Protein AF-W8YXA8-F1 (afdb_monomer)

Sequence (141 aa):
MKADLKRIIKQSTEIGSRPYTGRGRKIEDKSTTRFWELSSVGGKIAFSINQQHPLLVLLKSKVENEELLNVLDLYLNGLQAYLPLEAIQAQLQQNPQNIDQRNIMKEQDATYIFDKLNTLDIDPGFIASLLKSEMFKGREF

Radius of gyration: 17.62 Å; Cα contacts (8 Å, |Δi|>4): 73; chains: 1; bounding box: 36×38×45 Å

pLDDT: mean 74.95, std 19.65, range [31.64, 96.5]

Nearest PDB structures (foldseek):
  3tfu-assembly1_B  TM=4.238E-01  e=4.766E+00  Mycobacterium tuberculosis
  6lkm-assembly2_B  TM=3.017E-01  e=7.079E+00  Homo sapiens

Foldseek 3Di:
DVVVVVVVCCVVCVQQPPPPDDDDDQRDPVQADEQWGWDADPNDTFIAGDCPQLVNVVVLVPDPDPVVVVVVVVVRVCCRVPPPVVVVVVCCVPPVVPDDPPPVQPLVNLVVVLVVVVVDPDDPVSVVSNCRYPSNPPHDD

Solvent-accessible surface area (backbone atoms only — not comparable to full-atom values): 8745 Å² total; per-residue (Å²): 114,77,65,56,54,54,46,52,48,44,56,61,34,66,70,71,60,74,78,74,91,69,82,94,70,88,82,69,64,87,80,47,49,50,67,64,40,84,44,77,58,96,91,37,83,40,66,35,69,37,79,80,30,58,68,55,46,51,53,57,72,71,52,87,50,66,68,60,50,52,53,50,51,52,52,53,52,46,57,40,73,65,55,61,59,68,60,55,51,50,41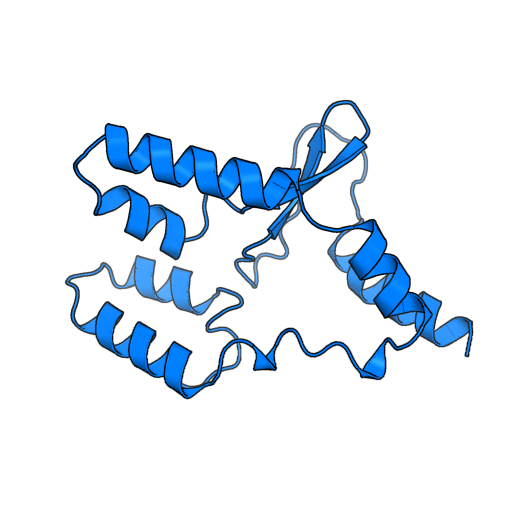,53,70,76,46,53,89,75,65,65,75,71,71,72,62,48,70,69,57,47,51,53,51,50,55,55,51,69,74,42,100,61,60,68,72,57,53,59,54,41,50,32,15,70,86,39,52,95,60,92,130

Structure (mmCIF, N/CA/C/O backbone):
data_AF-W8YXA8-F1
#
_entry.id   AF-W8YXA8-F1
#
loop_
_atom_site.group_PDB
_atom_site.id
_atom_site.type_symbol
_atom_site.label_atom_id
_atom_site.label_alt_id
_atom_site.label_comp_id
_atom_site.label_asym_id
_atom_site.label_entity_id
_atom_site.label_seq_id
_atom_site.pdbx_PDB_ins_code
_atom_site.Cartn_x
_atom_site.Cartn_y
_atom_site.Cartn_z
_atom_site.occupancy
_atom_site.B_iso_or_equiv
_atom_site.auth_seq_id
_atom_site.auth_comp_id
_atom_site.auth_asym_id
_atom_site.auth_atom_id
_atom_site.pdbx_PDB_model_num
ATOM 1 N N . MET A 1 1 ? 10.024 -22.762 -24.909 1.00 43.34 1 MET A N 1
ATOM 2 C CA . MET A 1 1 ? 10.724 -21.684 -24.169 1.00 43.34 1 MET A CA 1
ATOM 3 C C . MET A 1 1 ? 10.185 -20.274 -24.458 1.00 43.34 1 MET A C 1
ATOM 5 O O . MET A 1 1 ? 9.696 -19.657 -23.525 1.00 43.34 1 MET A O 1
ATOM 9 N N . LYS A 1 2 ? 10.166 -19.738 -25.699 1.00 35.44 2 LYS A N 1
ATOM 10 C CA . LYS A 1 2 ? 9.502 -18.430 -25.990 1.00 35.44 2 LYS A CA 1
ATOM 11 C C . LYS A 1 2 ? 7.966 -18.446 -25.837 1.00 35.44 2 LYS A C 1
ATOM 13 O O . LYS A 1 2 ? 7.363 -17.405 -25.587 1.00 35.44 2 LYS A O 1
ATOM 18 N N . ALA A 1 3 ? 7.336 -19.609 -26.010 1.00 34.75 3 ALA A N 1
ATOM 19 C CA . ALA A 1 3 ? 5.883 -19.772 -25.923 1.00 34.75 3 ALA A CA 1
ATOM 20 C C . ALA A 1 3 ? 5.354 -19.685 -24.477 1.00 34.75 3 ALA A C 1
ATOM 22 O O . ALA A 1 3 ? 4.281 -19.132 -24.256 1.00 34.75 3 ALA A O 1
ATOM 23 N N . ASP A 1 4 ? 6.139 -20.140 -23.498 1.00 36.22 4 ASP A N 1
ATOM 24 C CA . ASP A 1 4 ? 5.733 -20.208 -22.088 1.00 36.22 4 ASP A CA 1
ATOM 25 C C . ASP A 1 4 ? 5.786 -18.837 -21.405 1.00 36.22 4 ASP A C 1
ATOM 27 O O . ASP A 1 4 ? 4.853 -18.459 -20.703 1.00 36.22 4 ASP A O 1
ATOM 31 N N . LEU A 1 5 ? 6.809 -18.030 -21.714 1.00 36.44 5 LEU A N 1
ATOM 32 C CA . LEU A 1 5 ? 6.893 -16.619 -21.310 1.00 36.44 5 LEU A CA 1
ATOM 33 C C . LEU A 1 5 ? 5.748 -15.791 -21.903 1.00 36.44 5 LEU A C 1
ATOM 35 O O . LEU A 1 5 ? 5.115 -15.018 -21.189 1.00 36.44 5 LEU A O 1
ATOM 39 N N . LYS A 1 6 ? 5.412 -16.004 -23.185 1.00 35.09 6 LYS A N 1
ATOM 40 C CA . LYS A 1 6 ? 4.217 -15.397 -23.796 1.00 35.09 6 LYS A CA 1
ATOM 41 C C . LYS A 1 6 ? 2.931 -15.824 -23.093 1.00 35.09 6 LYS A C 1
ATOM 43 O O . LYS A 1 6 ? 2.011 -15.019 -23.042 1.00 35.09 6 LYS A O 1
ATOM 48 N N . ARG A 1 7 ? 2.857 -17.048 -22.556 1.00 31.64 7 ARG A N 1
ATOM 49 C CA . ARG A 1 7 ? 1.690 -17.565 -21.827 1.00 31.64 7 ARG A CA 1
ATOM 50 C C . ARG A 1 7 ? 1.575 -16.992 -20.414 1.00 31.64 7 ARG A C 1
ATOM 52 O O . ARG A 1 7 ? 0.471 -16.651 -20.024 1.00 31.64 7 ARG A O 1
ATOM 59 N N . ILE A 1 8 ? 2.681 -16.834 -19.684 1.00 44.06 8 ILE A N 1
ATOM 60 C CA . ILE A 1 8 ? 2.698 -16.230 -18.336 1.00 44.06 8 ILE A CA 1
ATOM 61 C C . ILE A 1 8 ? 2.426 -14.729 -18.420 1.00 44.06 8 ILE A C 1
ATOM 63 O O . ILE A 1 8 ? 1.587 -14.216 -17.682 1.00 44.06 8 ILE A O 1
ATOM 67 N N . ILE A 1 9 ? 3.053 -14.041 -19.383 1.00 43.84 9 ILE A N 1
ATOM 68 C CA . ILE A 1 9 ? 2.709 -12.655 -19.703 1.00 43.84 9 ILE A CA 1
ATOM 69 C C . ILE A 1 9 ? 1.243 -12.617 -20.123 1.00 43.84 9 ILE A C 1
ATOM 71 O O . ILE A 1 9 ? 0.507 -11.857 -19.527 1.00 43.84 9 ILE A O 1
ATOM 75 N N . LYS A 1 10 ? 0.742 -13.482 -21.015 1.00 35.41 10 LYS A N 1
ATOM 76 C CA . LYS A 1 10 ? -0.698 -13.518 -21.319 1.00 35.41 10 LYS A CA 1
ATOM 77 C C . LYS A 1 10 ? -1.587 -13.828 -20.121 1.00 35.41 10 LYS A C 1
ATOM 79 O O . LYS A 1 10 ? -2.627 -13.221 -20.056 1.00 35.41 10 LYS A O 1
ATOM 84 N N . GLN A 1 11 ? -1.238 -14.680 -19.164 1.00 38.69 11 GLN A N 1
ATOM 85 C CA . GLN A 1 11 ? -2.110 -14.942 -18.011 1.00 38.69 11 GLN A CA 1
ATOM 86 C C . GLN A 1 11 ? -2.099 -13.786 -17.005 1.00 38.69 11 GLN A C 1
ATOM 88 O O . GLN A 1 11 ? -3.149 -13.404 -16.503 1.00 38.69 11 GLN A O 1
ATOM 93 N N . SER A 1 12 ? -0.941 -13.172 -16.755 1.00 38.94 12 SER A N 1
ATOM 94 C CA . SER A 1 12 ? -0.842 -11.996 -15.880 1.00 38.94 12 SER A CA 1
ATOM 95 C C . SER A 1 12 ? -1.359 -10.718 -16.553 1.00 38.94 12 SER A C 1
ATOM 97 O O . SER A 1 12 ? -1.852 -9.819 -15.878 1.00 38.94 12 SER A O 1
ATOM 99 N N . THR A 1 13 ? -1.260 -10.639 -17.880 1.00 37.00 13 THR A N 1
ATOM 100 C CA . THR A 1 13 ? -1.673 -9.497 -18.705 1.00 37.00 13 THR A CA 1
ATOM 101 C C . THR A 1 13 ? -3.138 -9.676 -19.118 1.00 37.00 13 THR A C 1
ATOM 103 O O . THR A 1 13 ? -3.884 -8.743 -18.960 1.00 37.00 13 THR A O 1
ATOM 106 N N . GLU A 1 14 ? -3.678 -10.854 -19.440 1.00 36.06 14 GLU A N 1
ATOM 107 C CA . GLU A 1 14 ? -5.131 -11.045 -19.682 1.00 36.06 14 GLU A CA 1
ATOM 108 C C . GLU A 1 14 ? -5.989 -10.759 -18.434 1.00 36.06 14 GLU A C 1
ATOM 110 O O . GLU A 1 14 ? -7.146 -10.365 -18.588 1.00 36.06 14 GLU A O 1
ATOM 115 N N . ILE A 1 15 ? -5.421 -10.850 -17.222 1.00 43.31 15 ILE A N 1
ATOM 116 C CA . ILE A 1 15 ? -6.061 -10.393 -15.972 1.00 43.31 15 ILE A CA 1
ATOM 117 C C . ILE A 1 15 ? -5.884 -8.870 -15.758 1.00 43.31 15 ILE A C 1
ATOM 119 O O . ILE A 1 15 ? -6.741 -8.236 -15.148 1.00 43.31 15 ILE A O 1
ATOM 123 N N . GLY A 1 16 ? -4.821 -8.257 -16.297 1.00 34.81 16 GLY A N 1
ATOM 124 C CA . GLY A 1 16 ? -4.485 -6.828 -16.143 1.00 34.81 16 GLY A CA 1
ATOM 125 C C . GLY A 1 16 ? -4.601 -5.939 -17.399 1.00 34.81 16 GLY A C 1
ATOM 126 O O . GLY A 1 16 ? -4.250 -4.766 -17.340 1.00 34.81 16 GLY A O 1
ATOM 127 N N . SER A 1 17 ? -5.051 -6.459 -18.547 1.00 38.19 17 SER A N 1
ATOM 128 C CA . SER A 1 17 ? -4.862 -5.840 -19.876 1.00 38.19 17 SER A CA 1
ATOM 129 C C . SER A 1 17 ? -6.060 -5.947 -20.812 1.00 38.19 17 SER A C 1
ATOM 131 O O . SER A 1 17 ? -5.905 -5.826 -22.031 1.00 38.19 17 SER A O 1
ATOM 133 N N . ARG A 1 18 ? -7.274 -6.119 -20.294 1.00 34.88 18 ARG A N 1
ATOM 134 C CA . ARG A 1 18 ? -8.463 -5.810 -21.096 1.00 34.88 18 ARG A CA 1
ATOM 135 C C . ARG A 1 18 ? -9.009 -4.406 -20.823 1.00 34.88 18 ARG A C 1
ATOM 137 O O . ARG A 1 18 ? -10.133 -4.328 -20.360 1.00 34.88 18 ARG A O 1
ATOM 144 N N . PRO A 1 19 ? -8.358 -3.285 -21.185 1.00 38.34 19 PRO A N 1
ATOM 145 C CA . PRO A 1 19 ? -9.109 -2.078 -21.481 1.00 38.34 19 PRO A CA 1
ATOM 146 C C . PRO A 1 19 ? -9.588 -2.141 -22.936 1.00 38.34 19 PRO A C 1
ATOM 148 O O . PRO A 1 19 ? -8.885 -1.760 -23.868 1.00 38.34 19 PRO A O 1
ATOM 151 N N . TYR A 1 20 ? -10.821 -2.623 -23.118 1.00 36.53 20 TYR A N 1
ATOM 152 C CA . TYR A 1 20 ? -11.666 -2.152 -24.212 1.00 36.53 20 TYR A CA 1
ATOM 153 C C . TYR A 1 20 ? -11.925 -0.666 -23.937 1.00 36.53 20 TYR A C 1
ATOM 155 O O . TYR A 1 20 ? -12.430 -0.297 -22.874 1.00 36.53 20 TYR A O 1
ATOM 163 N N . THR A 1 21 ? -11.488 0.195 -24.848 1.00 44.84 21 THR A N 1
ATOM 164 C CA . THR A 1 21 ? -11.618 1.646 -24.744 1.00 44.84 21 THR A CA 1
ATOM 165 C C . THR A 1 21 ? -13.092 2.041 -24.795 1.00 44.84 21 THR A C 1
ATOM 167 O O . THR A 1 21 ? -13.732 2.055 -25.839 1.00 44.84 21 THR A O 1
ATOM 170 N N . GLY A 1 22 ? -13.646 2.382 -23.636 1.00 31.69 22 GLY A N 1
ATOM 171 C CA . GLY A 1 22 ? -14.988 2.940 -23.521 1.00 31.69 22 GLY A CA 1
ATOM 172 C C . GLY A 1 22 ? -15.189 3.541 -22.139 1.00 31.69 22 GLY A C 1
ATOM 173 O O . GLY A 1 22 ? -15.643 2.846 -21.244 1.00 31.69 22 GLY A O 1
ATOM 174 N N . ARG A 1 23 ? -14.801 4.815 -21.977 1.00 34.97 23 ARG A N 1
ATOM 175 C CA . ARG A 1 23 ? -15.076 5.703 -20.827 1.00 34.97 23 ARG A CA 1
ATOM 176 C C . ARG A 1 23 ? -15.027 5.044 -19.431 1.00 34.97 23 ARG A C 1
ATOM 178 O O . ARG A 1 23 ? -16.011 4.504 -18.945 1.00 34.97 23 ARG A O 1
ATOM 185 N N . GLY A 1 24 ? -13.899 5.233 -18.741 1.00 44.09 24 GLY A N 1
ATOM 186 C CA . GLY A 1 24 ? -13.854 5.337 -17.276 1.00 44.09 24 GLY A CA 1
ATOM 187 C C . GLY A 1 24 ? -14.393 4.150 -16.477 1.00 44.09 24 GLY A C 1
ATOM 188 O O . GLY A 1 24 ? -15.278 4.336 -15.647 1.00 44.09 24 GLY A O 1
ATOM 189 N N . ARG A 1 25 ? -13.849 2.943 -16.664 1.00 38.03 25 ARG A N 1
ATOM 190 C CA . ARG A 1 25 ? -14.074 1.844 -15.714 1.00 38.03 25 ARG A CA 1
ATOM 191 C C . ARG A 1 25 ? -12.768 1.137 -15.383 1.00 38.03 25 ARG A C 1
ATOM 193 O O . ARG A 1 25 ? -12.144 0.53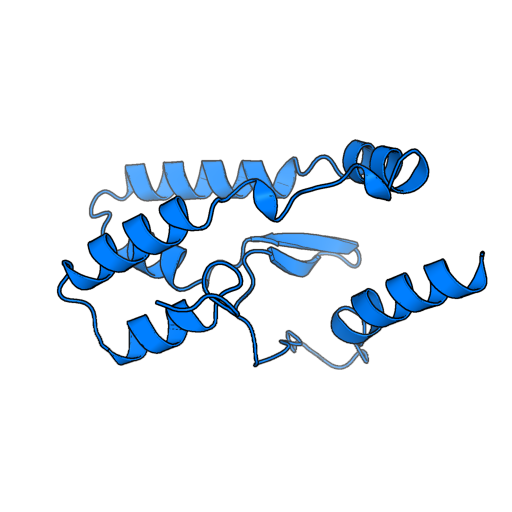0 -16.245 1.00 38.03 25 ARG A O 1
ATOM 200 N N . LYS A 1 26 ? -12.382 1.255 -14.113 1.00 45.97 26 LYS A N 1
ATOM 201 C CA . LYS A 1 26 ? -11.367 0.458 -13.427 1.00 45.97 26 LYS A CA 1
ATOM 202 C C . LYS A 1 26 ? -11.798 -1.009 -13.502 1.00 45.97 26 LYS A C 1
ATOM 204 O O . LYS A 1 26 ? -12.928 -1.334 -13.137 1.00 45.97 26 LYS A O 1
ATOM 209 N N . ILE A 1 27 ? -10.960 -1.874 -14.061 1.00 45.69 27 ILE A N 1
ATOM 210 C CA . ILE A 1 27 ? -11.296 -3.289 -14.246 1.00 45.69 27 ILE A CA 1
ATOM 211 C C . ILE A 1 27 ? -10.652 -4.047 -13.100 1.00 45.69 27 ILE A C 1
ATOM 213 O O . ILE A 1 27 ? -9.455 -4.316 -13.104 1.00 45.69 27 ILE A O 1
ATOM 217 N N . GLU A 1 28 ? -11.465 -4.322 -12.088 1.00 45.84 28 GLU A N 1
ATOM 218 C CA . GLU A 1 28 ? -11.069 -5.093 -10.919 1.00 45.84 28 GLU A CA 1
ATOM 219 C C . GLU A 1 28 ? -11.391 -6.572 -11.154 1.00 45.84 28 GLU A C 1
ATOM 221 O O . GLU A 1 28 ? -12.533 -6.956 -11.420 1.00 45.84 28 GLU A O 1
ATOM 226 N N . ASP A 1 29 ? -10.377 -7.420 -11.009 1.00 49.75 29 ASP A N 1
ATOM 227 C CA . ASP A 1 29 ? -10.574 -8.803 -10.589 1.00 49.75 29 ASP A CA 1
ATOM 228 C C . ASP A 1 29 ? -11.190 -8.761 -9.181 1.00 49.75 29 ASP A C 1
ATOM 230 O O . ASP A 1 29 ? -10.499 -8.557 -8.186 1.00 49.75 29 ASP A O 1
ATOM 234 N N . LYS A 1 30 ? -12.521 -8.874 -9.101 1.00 56.88 30 LYS A N 1
ATOM 235 C CA . LYS A 1 30 ? -13.306 -8.650 -7.870 1.00 56.88 30 LYS A CA 1
ATOM 236 C C . LYS A 1 30 ? -13.014 -9.645 -6.740 1.00 56.88 30 LYS A C 1
ATOM 238 O O . LYS A 1 30 ? -13.599 -9.537 -5.665 1.00 56.88 30 LYS A O 1
ATOM 243 N N . SER A 1 31 ? -12.176 -10.653 -6.984 1.00 66.94 31 SER A N 1
ATOM 244 C CA . SER A 1 31 ? -11.896 -11.723 -6.026 1.00 66.94 31 SER A CA 1
ATOM 245 C C . SER A 1 31 ? -10.715 -11.428 -5.101 1.00 66.94 31 SER A C 1
ATOM 247 O O . SER A 1 31 ? -10.458 -12.214 -4.186 1.00 66.94 31 SER A O 1
ATOM 249 N N . THR A 1 32 ? -9.925 -10.378 -5.358 1.00 79.69 32 THR A N 1
ATOM 250 C CA . THR A 1 32 ? -8.756 -10.034 -4.531 1.00 79.69 32 THR A CA 1
ATOM 251 C C . THR A 1 32 ? -8.531 -8.543 -4.470 1.00 79.69 32 THR A C 1
ATOM 253 O O . THR A 1 32 ? -8.370 -7.893 -5.500 1.00 79.69 32 THR A O 1
ATOM 256 N N . THR A 1 33 ? -8.440 -8.019 -3.255 1.00 84.88 33 THR A N 1
ATOM 257 C CA . THR A 1 33 ? -8.057 -6.628 -3.034 1.00 84.88 33 THR A CA 1
ATOM 258 C C . THR A 1 33 ? -6.538 -6.512 -3.119 1.00 84.88 33 THR A C 1
ATOM 260 O O . THR A 1 33 ? -5.820 -7.046 -2.275 1.00 84.88 33 THR A O 1
ATOM 263 N N . ARG A 1 34 ? -6.034 -5.856 -4.165 1.00 87.62 34 ARG A N 1
ATOM 264 C CA . ARG A 1 34 ? -4.591 -5.721 -4.408 1.00 87.62 34 ARG A CA 1
ATOM 265 C C . ARG A 1 34 ? -4.017 -4.463 -3.769 1.00 87.62 34 ARG A C 1
ATOM 267 O O . ARG A 1 34 ? -4.731 -3.465 -3.644 1.00 87.62 34 ARG A O 1
ATOM 274 N N . PHE A 1 35 ? -2.731 -4.498 -3.417 1.00 88.75 35 PHE A N 1
ATOM 275 C CA . PHE A 1 35 ? -2.003 -3.305 -2.952 1.00 88.75 35 PHE A CA 1
ATOM 276 C C . PHE A 1 35 ? -1.676 -2.341 -4.094 1.00 88.75 35 PHE A C 1
ATOM 278 O O . PHE A 1 35 ? -1.656 -1.130 -3.887 1.00 88.75 35 PHE A O 1
ATOM 285 N N . TRP A 1 36 ? -1.442 -2.879 -5.292 1.00 90.00 36 TRP A N 1
ATOM 286 C CA . TRP A 1 36 ? -1.113 -2.117 -6.493 1.00 90.00 36 TRP A CA 1
ATOM 287 C C . TRP A 1 36 ? -2.228 -2.189 -7.530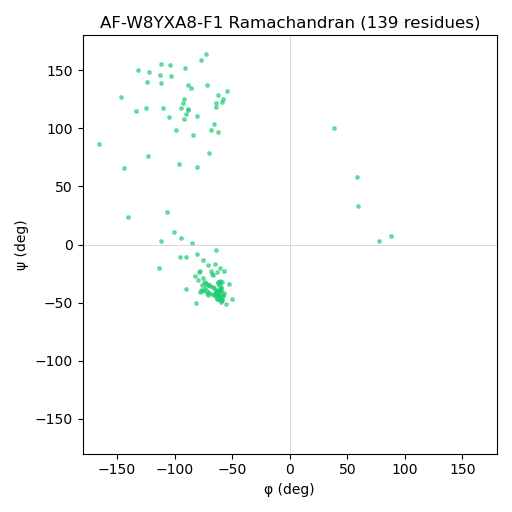 1.00 90.00 36 TRP A C 1
ATOM 289 O O . TRP A 1 36 ? -2.879 -3.219 -7.714 1.00 90.00 36 TRP A O 1
ATOM 299 N N . GLU A 1 37 ? -2.397 -1.094 -8.259 1.00 86.75 37 GLU A N 1
ATOM 300 C CA . GLU A 1 37 ? -3.363 -0.930 -9.335 1.00 86.75 37 GLU A CA 1
ATOM 301 C C . GLU A 1 37 ? -2.685 -0.343 -10.568 1.00 86.75 37 GLU A C 1
ATOM 303 O O . GLU A 1 37 ? -1.723 0.418 -10.479 1.00 86.75 37 GLU A O 1
ATOM 308 N N . LEU A 1 38 ? -3.209 -0.691 -11.738 1.00 83.25 38 LEU A N 1
ATOM 309 C CA . LEU A 1 38 ? -2.797 -0.098 -13.003 1.00 83.25 38 LEU A CA 1
ATOM 310 C C . LEU A 1 38 ? -3.744 1.057 -13.322 1.00 83.25 38 LEU A C 1
ATOM 312 O O . LEU A 1 38 ? -4.944 0.848 -13.518 1.00 83.25 38 LEU A O 1
ATOM 316 N N . SER A 1 39 ? -3.207 2.270 -13.388 1.00 78.00 39 SER A N 1
ATOM 317 C CA . SER A 1 39 ? -3.938 3.465 -13.801 1.00 78.00 39 SER A CA 1
ATOM 318 C C . SER A 1 39 ? -3.421 3.975 -15.148 1.00 78.00 39 SER A C 1
ATOM 320 O O . SER A 1 39 ? -2.294 3.687 -15.553 1.00 78.00 39 SER A O 1
ATOM 322 N N . SER A 1 40 ? -4.262 4.706 -15.885 1.00 73.44 40 SER A N 1
ATOM 323 C CA . SER A 1 40 ? -3.835 5.411 -17.095 1.00 73.44 40 SER A CA 1
ATOM 324 C C . SER A 1 40 ? -3.841 6.908 -16.833 1.00 73.44 40 SER A C 1
ATOM 326 O O . SER A 1 40 ? -4.891 7.486 -16.556 1.00 73.44 40 SER A O 1
ATOM 328 N N . VAL A 1 41 ? -2.669 7.532 -16.925 1.00 71.12 41 VAL A N 1
ATOM 329 C CA . VAL A 1 41 ? -2.476 8.967 -16.702 1.00 71.12 41 VAL A CA 1
ATOM 330 C C . VAL A 1 41 ? -1.812 9.549 -17.944 1.00 71.12 41 VAL A C 1
ATOM 332 O O . VAL A 1 41 ? -0.720 9.133 -18.329 1.00 71.12 41 VAL A O 1
ATOM 335 N N . GLY A 1 42 ? -2.493 10.476 -18.623 1.00 71.75 42 GLY A N 1
ATOM 336 C CA . GLY A 1 42 ? -1.956 11.136 -19.822 1.00 71.75 42 GLY A CA 1
ATOM 337 C C . GLY A 1 42 ? -1.599 10.176 -20.966 1.00 71.75 42 GLY A C 1
ATOM 338 O O . GLY A 1 42 ? -0.622 10.400 -21.673 1.00 71.75 42 GLY A O 1
ATOM 339 N N . GLY A 1 43 ? -2.340 9.071 -21.114 1.00 75.44 43 GLY A N 1
ATOM 340 C CA . GLY A 1 43 ? -2.077 8.048 -22.136 1.00 75.44 43 GLY A CA 1
ATOM 341 C C . GLY A 1 43 ? -0.923 7.093 -21.811 1.00 75.44 43 GLY A C 1
ATOM 342 O O . GLY A 1 43 ? -0.621 6.214 -22.615 1.00 75.44 43 GLY A O 1
ATOM 343 N N . LYS A 1 44 ? -0.298 7.221 -20.635 1.00 74.75 44 LYS A N 1
ATOM 344 C CA . LYS A 1 44 ? 0.712 6.286 -20.119 1.00 74.75 44 LYS A CA 1
ATOM 345 C C . LYS A 1 44 ? 0.107 5.400 -19.034 1.00 74.75 44 LYS A C 1
ATOM 347 O O . LYS A 1 44 ? -0.869 5.784 -18.393 1.00 74.75 44 LYS A O 1
ATOM 352 N N . ILE A 1 45 ? 0.673 4.211 -18.851 1.00 80.19 45 ILE A N 1
ATOM 353 C CA . ILE A 1 45 ? 0.319 3.308 -17.750 1.00 80.19 45 ILE A CA 1
ATOM 354 C C . ILE A 1 45 ? 1.159 3.693 -16.531 1.00 80.19 45 ILE A C 1
ATOM 356 O O . ILE A 1 45 ? 2.365 3.898 -16.664 1.00 80.19 45 ILE A O 1
ATOM 360 N N . ALA A 1 46 ? 0.532 3.767 -15.363 1.00 81.12 46 ALA A N 1
ATOM 361 C CA . ALA A 1 46 ? 1.192 3.956 -14.081 1.00 81.12 46 ALA A CA 1
ATOM 362 C C . ALA A 1 46 ? 0.805 2.826 -13.119 1.00 81.12 46 ALA A C 1
ATOM 364 O O . ALA A 1 46 ? -0.349 2.396 -13.079 1.00 81.12 46 ALA A O 1
ATOM 365 N N . PHE A 1 47 ? 1.781 2.356 -12.346 1.00 87.44 47 PHE A N 1
ATOM 366 C CA . PHE A 1 47 ? 1.550 1.475 -11.206 1.00 87.44 47 PHE A CA 1
ATOM 367 C C . PHE A 1 47 ? 1.300 2.364 -9.990 1.00 87.44 47 PHE A C 1
ATOM 369 O O . PHE A 1 47 ? 2.155 3.163 -9.617 1.00 87.44 47 PHE A O 1
ATOM 376 N N . SER A 1 48 ? 0.110 2.279 -9.413 1.00 88.31 48 SER A N 1
ATOM 377 C CA . SER A 1 48 ? -0.346 3.156 -8.335 1.00 88.31 48 SER A CA 1
ATOM 378 C C . SER A 1 48 ? -0.734 2.335 -7.115 1.00 88.31 48 SER A C 1
ATOM 380 O O . SER A 1 48 ? -1.220 1.214 -7.253 1.00 88.31 48 SER A O 1
ATOM 382 N N . ILE A 1 49 ? -0.543 2.888 -5.921 1.00 91.56 49 ILE A N 1
ATOM 383 C CA . ILE A 1 49 ? -1.008 2.244 -4.690 1.00 91.56 49 ILE A CA 1
ATOM 384 C C . ILE A 1 49 ? -2.536 2.332 -4.630 1.00 91.56 49 ILE A C 1
ATOM 386 O O . ILE A 1 49 ? -3.121 3.383 -4.907 1.00 91.56 49 ILE A O 1
ATOM 390 N N . ASN A 1 50 ? -3.187 1.238 -4.237 1.00 90.81 50 ASN A N 1
ATOM 391 C CA . ASN A 1 50 ? -4.624 1.196 -4.007 1.00 90.81 50 ASN A CA 1
ATOM 392 C C . ASN A 1 50 ? -4.994 2.032 -2.771 1.00 90.81 50 ASN A C 1
ATOM 394 O O . ASN A 1 50 ? -4.926 1.563 -1.634 1.00 90.81 50 ASN A O 1
ATOM 398 N N . GLN A 1 51 ? -5.440 3.267 -2.997 1.00 89.50 51 GLN A N 1
ATOM 399 C CA . GLN A 1 51 ? -5.868 4.181 -1.931 1.00 89.50 51 GLN A CA 1
ATOM 400 C C . GLN A 1 51 ? -7.120 3.703 -1.176 1.00 89.50 51 GLN A C 1
ATOM 402 O O . GLN A 1 51 ? -7.400 4.190 -0.086 1.00 89.50 51 GLN A O 1
ATOM 407 N N . GLN A 1 52 ? -7.863 2.749 -1.742 1.00 89.12 52 GLN A N 1
ATOM 408 C CA . GLN A 1 52 ? -9.059 2.146 -1.148 1.00 89.12 52 GLN A CA 1
ATOM 409 C C . GLN A 1 52 ? -8.766 0.781 -0.512 1.00 89.12 52 GLN A C 1
ATOM 411 O O . GLN A 1 52 ? -9.686 0.044 -0.158 1.00 89.12 52 GLN A O 1
ATOM 416 N N . HIS A 1 53 ? -7.490 0.413 -0.365 1.00 90.31 53 HIS A N 1
ATOM 417 C CA . HIS A 1 53 ? -7.123 -0.823 0.307 1.00 90.31 53 HIS A CA 1
ATOM 418 C C . HIS A 1 53 ? -7.594 -0.784 1.777 1.00 90.31 53 HIS A C 1
ATOM 420 O O . HIS A 1 53 ? -7.239 0.167 2.478 1.00 90.31 53 HIS A O 1
ATOM 426 N N . PRO A 1 54 ? -8.317 -1.806 2.288 1.00 88.62 54 PRO A N 1
ATOM 427 C CA . PRO A 1 54 ? -8.889 -1.799 3.635 1.00 88.62 54 PRO A CA 1
ATOM 428 C C . PRO A 1 54 ? -7.882 -1.414 4.720 1.00 88.62 54 PRO A C 1
ATOM 430 O O . PRO A 1 54 ? -8.162 -0.522 5.511 1.00 88.62 54 PRO A O 1
ATOM 433 N N . LEU A 1 55 ? -6.670 -1.988 4.713 1.00 88.25 55 LEU A N 1
ATOM 434 C CA . LEU A 1 55 ? -5.627 -1.621 5.690 1.00 88.25 55 LEU A CA 1
ATOM 435 C C . LEU A 1 55 ? -5.231 -0.149 5.645 1.00 88.25 55 LEU A C 1
ATOM 437 O O . LEU A 1 55 ? -4.995 0.442 6.692 1.00 88.25 55 LEU A O 1
ATOM 441 N N . LEU A 1 56 ? -5.135 0.436 4.451 1.00 91.06 56 LE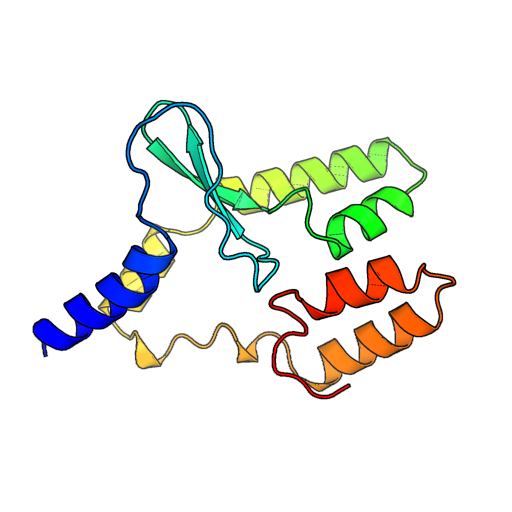U A N 1
ATOM 442 C CA . LEU A 1 56 ? -4.749 1.834 4.311 1.00 91.06 56 LEU A CA 1
ATOM 443 C C . LEU A 1 56 ? -5.881 2.749 4.783 1.00 91.06 56 LEU A C 1
ATOM 445 O O . LEU A 1 56 ? -5.622 3.727 5.476 1.00 91.06 56 LEU A O 1
ATOM 449 N N . VAL A 1 57 ? -7.132 2.397 4.472 1.00 90.88 57 VAL A N 1
ATOM 450 C CA . VAL A 1 57 ? -8.319 3.101 4.975 1.00 90.88 57 VAL A CA 1
ATOM 451 C C . VAL A 1 57 ? -8.387 3.024 6.502 1.00 90.88 57 VAL A C 1
ATOM 453 O O . VAL A 1 57 ? -8.567 4.051 7.151 1.00 90.88 57 VAL A O 1
ATOM 456 N N . LEU A 1 58 ? -8.173 1.840 7.087 1.00 88.19 58 LEU A N 1
ATOM 457 C CA . LEU A 1 58 ? -8.118 1.666 8.539 1.00 88.19 58 LEU A CA 1
ATOM 458 C C . LEU A 1 58 ? -7.001 2.505 9.153 1.00 88.19 58 LEU A C 1
ATOM 460 O O . LEU A 1 58 ? -7.266 3.253 10.088 1.00 88.19 58 LEU A O 1
ATOM 464 N N . LEU A 1 59 ? -5.784 2.428 8.612 1.00 90.06 59 LEU A N 1
ATOM 465 C CA . LEU A 1 59 ? -4.652 3.221 9.085 1.00 90.06 59 LEU A CA 1
ATOM 466 C C . LEU A 1 59 ? -4.984 4.716 9.075 1.00 90.06 59 LEU A C 1
ATOM 468 O O . LEU A 1 59 ? -4.856 5.368 10.106 1.00 90.06 59 LEU A O 1
ATOM 472 N N . LYS A 1 60 ? -5.488 5.240 7.951 1.00 91.62 60 LYS A N 1
ATOM 473 C CA . LYS A 1 60 ? -5.889 6.649 7.832 1.00 91.62 60 LYS A CA 1
ATOM 474 C C . LYS A 1 60 ? -6.991 7.018 8.828 1.00 91.62 60 LYS A C 1
ATOM 476 O O . LYS A 1 60 ? -6.933 8.089 9.412 1.00 91.62 60 LYS A O 1
ATOM 481 N N . SER A 1 61 ? -7.949 6.123 9.080 1.00 89.38 61 SER A N 1
ATOM 482 C CA . SER A 1 61 ? -9.038 6.363 10.041 1.00 89.38 61 SER A CA 1
ATOM 483 C C . SER A 1 61 ? -8.584 6.426 11.505 1.00 89.38 61 SER A C 1
ATOM 485 O O . SER A 1 61 ? -9.290 6.989 12.336 1.00 89.38 61 SER A O 1
ATOM 487 N N . LYS A 1 62 ? -7.429 5.834 11.836 1.00 88.50 62 LYS A N 1
ATOM 488 C CA . LYS A 1 62 ? -6.871 5.802 13.198 1.00 88.50 62 LYS A CA 1
ATOM 489 C C . LYS A 1 62 ? -5.861 6.918 13.469 1.00 88.50 62 LYS A C 1
ATOM 491 O O . LYS A 1 62 ? -5.467 7.102 14.616 1.00 88.50 62 LYS A O 1
ATOM 496 N N . VAL A 1 63 ? -5.426 7.643 12.440 1.00 91.38 63 VAL A N 1
ATOM 497 C CA . VAL A 1 63 ? -4.525 8.789 12.588 1.00 91.38 63 VAL A CA 1
ATOM 498 C C . VAL A 1 63 ? -5.370 10.055 12.721 1.00 91.38 63 VAL A C 1
ATOM 500 O O . VAL A 1 63 ? -5.954 10.521 11.752 1.00 91.38 63 VAL A O 1
ATOM 503 N N . GLU A 1 64 ? -5.422 10.621 13.927 1.00 90.12 64 GLU A N 1
ATOM 504 C CA . GLU A 1 64 ? -6.177 11.856 14.206 1.00 90.12 64 GLU A CA 1
ATOM 505 C C . GLU A 1 64 ? -5.443 13.127 13.741 1.00 90.12 64 GLU A C 1
ATOM 507 O O . GLU A 1 64 ? -6.062 14.162 13.509 1.00 90.12 64 GLU A O 1
ATOM 512 N N . ASN A 1 65 ? -4.115 13.063 13.609 1.00 94.19 65 ASN A N 1
ATOM 513 C CA . ASN A 1 65 ? -3.280 14.206 13.251 1.00 94.19 65 ASN A CA 1
ATOM 514 C C . ASN A 1 65 ? -3.144 14.344 11.720 1.00 94.19 65 ASN A C 1
ATOM 516 O O . ASN A 1 65 ? -2.537 13.498 11.060 1.00 94.19 65 ASN A O 1
ATOM 520 N N . GLU A 1 66 ? -3.654 15.447 11.172 1.00 93.69 66 GLU A N 1
ATOM 521 C CA . GLU A 1 66 ? -3.616 15.760 9.737 1.00 93.69 66 GLU A CA 1
ATOM 522 C C . GLU A 1 66 ? -2.189 15.890 9.173 1.00 93.69 66 GLU A C 1
ATOM 524 O O . GLU A 1 66 ? -1.918 15.458 8.053 1.00 93.69 66 GLU A O 1
ATOM 529 N N . GLU A 1 67 ? -1.238 16.414 9.948 1.00 95.25 67 GLU A N 1
ATOM 530 C CA . GLU A 1 67 ? 0.165 16.502 9.534 1.00 95.25 67 GLU A CA 1
ATOM 531 C C . GLU A 1 67 ? 0.771 15.105 9.340 1.00 95.25 67 GLU A C 1
ATOM 533 O O . GLU A 1 67 ? 1.457 14.855 8.347 1.00 95.25 67 GLU A O 1
ATOM 538 N N . LEU A 1 68 ? 0.447 14.156 10.226 1.00 95.00 68 LEU A N 1
ATOM 539 C CA . LEU A 1 68 ? 0.883 12.764 10.079 1.00 95.00 68 LEU A CA 1
ATOM 540 C C . LEU A 1 68 ? 0.244 12.081 8.862 1.00 95.00 68 LEU A C 1
ATOM 542 O O . LEU A 1 68 ? 0.918 11.303 8.185 1.00 95.00 68 LEU A O 1
ATOM 546 N N . LEU A 1 69 ? -1.019 12.388 8.548 1.00 94.62 69 LEU A N 1
ATOM 547 C CA . LEU A 1 69 ? -1.666 11.912 7.320 1.00 94.62 69 LEU A CA 1
ATOM 548 C C . LEU A 1 69 ? -0.961 12.448 6.068 1.00 94.62 69 LEU A C 1
ATOM 550 O O . LEU A 1 69 ? -0.684 11.676 5.151 1.00 94.62 69 LEU A O 1
ATOM 554 N N . ASN A 1 70 ? -0.598 13.733 6.054 1.00 94.81 70 ASN A N 1
ATOM 555 C CA . ASN A 1 70 ? 0.138 14.339 4.942 1.00 94.81 70 ASN A CA 1
ATOM 556 C C . ASN A 1 70 ? 1.523 13.703 4.754 1.00 94.81 70 ASN A C 1
ATOM 558 O O . ASN A 1 70 ? 1.942 13.450 3.623 1.00 94.81 70 ASN A O 1
ATOM 562 N N . VAL A 1 71 ? 2.228 13.397 5.849 1.00 96.31 71 VAL A N 1
ATOM 563 C CA . VAL A 1 71 ? 3.516 12.686 5.803 1.00 96.31 71 VAL A CA 1
ATOM 564 C C . VAL A 1 71 ? 3.346 11.263 5.263 1.00 96.31 71 VAL A C 1
ATOM 566 O O . VAL A 1 71 ? 4.139 10.830 4.424 1.00 96.31 71 VAL A O 1
ATOM 569 N N . LEU A 1 72 ? 2.305 10.544 5.694 1.00 95.12 72 LEU A N 1
ATOM 570 C CA . LEU A 1 72 ? 1.978 9.218 5.166 1.00 95.12 72 LEU A CA 1
ATOM 571 C C . LEU A 1 72 ? 1.698 9.277 3.659 1.00 95.12 72 LEU A C 1
ATOM 573 O O . LEU A 1 72 ? 2.256 8.487 2.898 1.00 95.12 72 LEU A O 1
ATOM 577 N N . ASP A 1 73 ? 0.879 10.227 3.215 1.00 93.94 73 ASP A N 1
ATOM 578 C CA . ASP A 1 73 ? 0.551 10.391 1.800 1.00 93.94 73 ASP A CA 1
ATOM 579 C C . ASP A 1 73 ? 1.780 10.769 0.969 1.00 93.94 73 ASP A C 1
ATOM 581 O O . ASP A 1 73 ? 1.977 10.226 -0.120 1.00 93.94 73 ASP A O 1
ATOM 585 N N . LEU A 1 74 ? 2.660 11.629 1.489 1.00 95.56 74 LEU A N 1
ATOM 586 C CA . LEU A 1 74 ? 3.934 11.947 0.847 1.00 95.56 74 LEU A CA 1
ATOM 587 C C . LEU A 1 74 ? 4.815 10.700 0.691 1.00 95.56 74 LEU A C 1
ATOM 589 O O . LEU A 1 74 ? 5.368 10.470 -0.387 1.00 95.56 74 LEU A O 1
ATOM 593 N N . TYR A 1 75 ? 4.915 9.874 1.735 1.00 96.50 75 TYR A N 1
ATOM 594 C CA . TYR A 1 75 ? 5.683 8.630 1.697 1.00 96.50 75 TYR A CA 1
ATOM 595 C C . TYR A 1 75 ? 5.131 7.647 0.654 1.00 96.50 75 TYR A C 1
ATOM 597 O O . TYR A 1 75 ? 5.886 7.128 -0.171 1.00 96.50 75 TYR A O 1
ATOM 605 N N . LEU A 1 76 ? 3.810 7.436 0.633 1.00 94.75 76 LEU A N 1
ATOM 606 C CA . LEU A 1 76 ? 3.148 6.560 -0.339 1.00 94.75 76 LEU A CA 1
ATOM 607 C C . LEU A 1 76 ? 3.312 7.080 -1.774 1.00 94.75 76 LEU A C 1
ATOM 609 O O . LEU A 1 76 ? 3.610 6.302 -2.682 1.00 94.75 76 LEU A O 1
ATOM 613 N N . ASN A 1 77 ? 3.190 8.394 -1.974 1.00 92.31 77 ASN A N 1
ATOM 614 C CA . ASN A 1 77 ? 3.425 9.036 -3.266 1.00 92.31 77 ASN A CA 1
ATOM 615 C C . ASN A 1 77 ? 4.869 8.848 -3.746 1.00 92.31 77 ASN A C 1
ATOM 617 O O . ASN A 1 77 ? 5.090 8.563 -4.923 1.00 92.31 77 ASN A O 1
ATOM 621 N N . GLY A 1 78 ? 5.848 8.947 -2.844 1.00 93.56 78 GLY A N 1
ATOM 622 C CA . GLY A 1 78 ? 7.240 8.621 -3.147 1.00 93.56 78 GLY A CA 1
ATOM 623 C C . GLY A 1 78 ? 7.408 7.159 -3.566 1.00 93.56 78 GLY A C 1
ATOM 624 O O . GLY A 1 78 ? 7.996 6.879 -4.609 1.00 93.56 78 GLY A O 1
ATOM 625 N N . LEU A 1 79 ? 6.831 6.225 -2.806 1.00 92.69 79 LEU A N 1
ATOM 626 C CA . LEU A 1 79 ? 6.946 4.789 -3.071 1.00 92.69 79 LEU A CA 1
ATOM 627 C C . LEU A 1 79 ? 6.376 4.388 -4.442 1.00 92.69 79 LEU A C 1
ATOM 629 O O . LEU A 1 79 ? 6.977 3.572 -5.139 1.00 92.69 79 LEU A O 1
ATOM 633 N N . GLN A 1 80 ? 5.257 4.984 -4.866 1.00 90.12 80 GLN A N 1
ATOM 634 C CA . GLN A 1 80 ? 4.709 4.740 -6.207 1.00 90.12 80 GLN A CA 1
ATOM 635 C C . GLN A 1 80 ? 5.479 5.466 -7.324 1.00 90.12 80 GLN A C 1
ATOM 637 O O . GLN A 1 80 ? 5.610 4.921 -8.418 1.00 90.12 80 GLN A O 1
ATOM 642 N N . ALA A 1 81 ? 6.000 6.674 -7.074 1.00 90.25 81 ALA A N 1
ATOM 643 C CA . ALA A 1 81 ? 6.706 7.464 -8.087 1.00 90.25 81 ALA A CA 1
ATOM 644 C C . ALA A 1 81 ? 8.096 6.903 -8.415 1.00 90.25 81 ALA A C 1
ATOM 646 O O . ALA A 1 81 ? 8.534 6.974 -9.563 1.00 90.25 81 ALA A O 1
ATOM 647 N N . TYR A 1 82 ? 8.772 6.330 -7.418 1.00 92.62 82 TYR A N 1
ATOM 648 C CA . TYR A 1 82 ? 10.138 5.817 -7.531 1.00 92.62 82 TYR A CA 1
ATOM 649 C C . TYR A 1 82 ? 10.201 4.287 -7.556 1.00 92.62 82 TYR A C 1
ATOM 651 O O . TYR A 1 82 ? 11.204 3.693 -7.156 1.00 92.62 82 TYR A O 1
ATOM 659 N N . LEU A 1 83 ? 9.142 3.629 -8.041 1.00 90.62 83 LEU A N 1
ATOM 660 C CA . LEU A 1 83 ? 9.163 2.186 -8.259 1.00 90.62 83 LEU A CA 1
ATOM 661 C C . LEU A 1 83 ? 10.319 1.836 -9.224 1.00 90.62 83 LEU A C 1
ATOM 663 O O . LEU A 1 83 ? 10.371 2.388 -10.328 1.00 90.62 83 LEU A O 1
ATOM 667 N N . PRO A 1 84 ? 11.250 0.932 -8.861 1.00 91.31 84 PRO A N 1
ATOM 668 C CA . PRO A 1 84 ? 12.470 0.694 -9.631 1.00 91.31 84 PRO A CA 1
ATOM 669 C C . PRO A 1 84 ? 12.200 -0.225 -10.834 1.00 91.31 84 PRO A C 1
ATOM 671 O O . PRO A 1 84 ? 12.662 -1.365 -10.892 1.00 91.31 84 PRO A O 1
ATOM 674 N N . LEU A 1 85 ? 11.425 0.270 -11.802 1.00 88.94 85 LEU A N 1
ATOM 675 C CA . LEU A 1 85 ? 10.944 -0.490 -12.960 1.00 88.94 85 LEU A CA 1
ATOM 676 C C . LEU A 1 85 ? 12.085 -1.105 -13.777 1.00 88.94 85 LEU A C 1
ATOM 678 O O . LEU A 1 85 ? 11.998 -2.266 -14.169 1.00 88.94 85 LEU A O 1
ATOM 682 N N . GLU A 1 86 ? 13.166 -0.355 -13.988 1.00 89.12 86 GLU A N 1
ATOM 683 C CA . GLU A 1 86 ? 14.337 -0.826 -14.734 1.00 89.12 86 GLU A CA 1
ATOM 684 C C . GLU A 1 86 ? 15.028 -1.996 -14.028 1.00 89.12 86 GLU A C 1
ATOM 686 O O . GLU A 1 86 ? 15.353 -2.998 -14.664 1.00 89.12 86 GLU A O 1
ATOM 691 N N . ALA A 1 87 ? 15.188 -1.914 -12.703 1.00 89.00 87 ALA A N 1
ATOM 692 C CA . ALA A 1 87 ? 15.788 -2.984 -11.913 1.00 89.00 87 ALA A CA 1
ATOM 693 C C . ALA A 1 87 ? 14.895 -4.233 -11.891 1.00 89.00 87 ALA A C 1
ATOM 695 O O . ALA A 1 87 ? 15.386 -5.347 -12.079 1.00 89.00 87 ALA A O 1
ATOM 696 N N . ILE A 1 88 ? 13.576 -4.052 -11.730 1.00 89.38 88 ILE A N 1
ATOM 697 C CA . ILE A 1 88 ? 12.593 -5.143 -11.799 1.00 89.38 88 ILE A CA 1
ATOM 698 C C . ILE A 1 88 ? 12.674 -5.830 -13.166 1.00 89.38 88 ILE A C 1
ATOM 700 O O . ILE A 1 88 ? 12.752 -7.057 -13.242 1.00 89.38 88 ILE A O 1
ATOM 704 N N . GLN A 1 89 ? 12.696 -5.051 -14.249 1.00 88.19 89 GLN A N 1
ATOM 705 C CA . GLN A 1 89 ? 12.795 -5.578 -15.604 1.00 88.19 89 GLN A CA 1
ATOM 706 C C . GLN A 1 89 ? 14.113 -6.330 -15.831 1.00 88.19 89 GLN A C 1
ATOM 708 O O . GLN A 1 89 ? 14.086 -7.438 -16.368 1.00 88.19 89 GLN A O 1
ATOM 713 N N . ALA A 1 90 ? 15.248 -5.763 -15.418 1.00 89.56 90 ALA A N 1
ATOM 714 C CA . ALA A 1 90 ? 16.557 -6.396 -15.556 1.00 89.56 90 ALA A CA 1
ATOM 715 C C . ALA A 1 90 ? 16.611 -7.738 -14.809 1.00 89.56 90 ALA A C 1
ATOM 717 O O . ALA A 1 90 ? 17.005 -8.754 -15.385 1.00 89.56 90 ALA A O 1
ATOM 718 N N . GLN A 1 91 ? 16.129 -7.771 -13.563 1.00 88.69 91 GLN A N 1
ATOM 719 C CA . GLN A 1 91 ? 16.102 -8.987 -12.754 1.00 88.69 91 GLN A CA 1
ATOM 720 C C . GLN A 1 91 ? 15.182 -10.060 -13.356 1.00 88.69 91 GLN A C 1
ATOM 722 O O . GLN A 1 91 ? 15.560 -11.231 -13.407 1.00 88.69 91 GLN A O 1
ATOM 727 N N . LEU A 1 92 ? 14.004 -9.674 -13.863 1.00 85.94 92 LEU A N 1
ATOM 728 C CA . LEU A 1 92 ? 13.078 -10.593 -14.537 1.00 85.94 92 LEU A CA 1
ATOM 729 C C . LEU A 1 92 ? 13.677 -11.205 -15.808 1.00 85.94 92 LEU A C 1
ATOM 731 O O . LEU A 1 92 ? 13.362 -12.344 -16.147 1.00 85.94 92 LEU A O 1
ATOM 735 N N . GLN A 1 93 ? 14.519 -10.460 -16.524 1.00 87.50 93 GLN A N 1
ATOM 736 C CA . GLN A 1 93 ? 15.181 -10.947 -17.734 1.00 87.50 93 GLN A CA 1
ATOM 737 C C . GLN A 1 93 ? 16.368 -11.861 -17.421 1.00 87.50 93 GLN A C 1
ATOM 739 O O . GLN A 1 93 ? 16.550 -12.868 -18.103 1.00 87.50 93 GLN A O 1
ATOM 744 N N . GLN A 1 94 ? 17.171 -11.512 -16.414 1.00 88.50 94 GLN A N 1
ATOM 745 C CA . GLN A 1 94 ? 18.396 -12.240 -16.086 1.00 88.50 94 GLN A CA 1
ATOM 746 C C . GLN A 1 94 ? 18.123 -13.496 -15.258 1.00 88.50 94 GLN A C 1
ATOM 748 O O . GLN A 1 94 ? 18.608 -14.570 -15.599 1.00 88.50 94 GLN A O 1
ATOM 753 N N . ASN A 1 95 ? 17.351 -13.372 -14.177 1.00 86.44 95 ASN A N 1
ATOM 754 C CA . ASN A 1 95 ? 17.173 -14.431 -13.186 1.00 86.44 95 ASN A CA 1
ATOM 755 C C . ASN A 1 95 ? 15.730 -14.447 -12.645 1.00 86.44 95 ASN A C 1
ATOM 757 O O . ASN A 1 95 ? 15.515 -14.195 -11.455 1.00 86.44 95 ASN A O 1
ATOM 761 N N . PRO A 1 96 ? 14.722 -14.764 -13.481 1.00 82.00 96 PRO A N 1
ATOM 762 C CA . PRO A 1 96 ? 13.316 -14.731 -13.068 1.00 82.00 96 PRO A CA 1
ATOM 763 C C . PRO A 1 96 ? 13.003 -15.681 -11.905 1.00 82.00 96 PRO A C 1
ATOM 765 O O . PRO A 1 96 ? 12.152 -15.371 -11.079 1.00 82.00 96 PRO A O 1
ATOM 768 N N . GLN A 1 97 ? 13.712 -16.812 -11.815 1.00 83.44 97 GLN A N 1
ATOM 769 C CA . GLN A 1 97 ? 13.521 -17.818 -10.761 1.00 83.44 97 GLN A CA 1
ATOM 770 C C . GLN A 1 97 ? 14.007 -17.342 -9.381 1.00 83.44 97 GLN A C 1
ATOM 772 O O . GLN A 1 97 ? 13.623 -17.917 -8.370 1.00 83.44 97 GLN A O 1
ATOM 777 N N . ASN A 1 98 ? 14.840 -16.296 -9.336 1.00 81.88 98 ASN A N 1
ATOM 778 C CA . ASN A 1 98 ? 15.431 -15.778 -8.099 1.00 81.88 98 ASN A CA 1
ATOM 779 C C . ASN A 1 98 ? 14.620 -14.615 -7.506 1.00 81.88 98 ASN A C 1
ATOM 781 O O . ASN A 1 98 ? 15.070 -13.974 -6.558 1.00 81.88 98 ASN A O 1
ATOM 785 N N . ILE A 1 99 ? 13.459 -14.292 -8.082 1.00 79.94 99 ILE A N 1
ATOM 786 C CA . ILE A 1 99 ? 12.559 -13.282 -7.531 1.00 79.94 99 ILE A CA 1
ATOM 787 C C . ILE A 1 99 ? 11.589 -13.969 -6.583 1.00 79.94 99 ILE A C 1
ATOM 789 O O . ILE A 1 99 ? 10.691 -14.689 -7.012 1.00 79.94 99 ILE A O 1
ATOM 793 N N . ASP A 1 100 ? 11.731 -13.669 -5.300 1.00 80.19 100 ASP A N 1
ATOM 794 C CA . ASP A 1 100 ? 10.844 -14.169 -4.261 1.00 80.19 100 ASP A CA 1
ATOM 795 C C . ASP A 1 100 ? 10.218 -13.013 -3.479 1.00 80.19 100 ASP A C 1
ATOM 797 O O . ASP A 1 100 ? 10.626 -12.672 -2.373 1.00 80.19 100 ASP A O 1
ATOM 801 N N . GLN A 1 101 ? 9.228 -12.357 -4.093 1.00 76.31 101 GLN A N 1
ATOM 802 C CA . GLN A 1 101 ? 8.502 -11.271 -3.427 1.00 76.31 101 GLN A CA 1
ATOM 803 C C . GLN A 1 101 ? 7.461 -11.771 -2.421 1.00 76.31 101 GLN A C 1
ATOM 805 O O . GLN A 1 101 ? 7.082 -11.034 -1.515 1.00 76.31 101 GLN A O 1
ATOM 810 N N . ARG A 1 102 ? 6.980 -13.013 -2.568 1.00 67.69 102 ARG A N 1
ATOM 811 C CA . ARG A 1 102 ? 5.903 -13.546 -1.722 1.00 67.69 102 ARG A CA 1
ATOM 812 C C . ARG A 1 102 ? 6.413 -14.015 -0.364 1.00 67.69 102 ARG A C 1
ATOM 814 O O . ARG A 1 102 ? 5.679 -13.871 0.605 1.00 67.69 102 ARG A O 1
ATOM 821 N N . ASN A 1 103 ? 7.661 -14.480 -0.273 1.00 71.00 103 ASN A N 1
ATOM 822 C CA . ASN A 1 103 ? 8.259 -14.858 1.010 1.00 71.00 103 ASN A CA 1
ATOM 823 C C . ASN A 1 103 ? 8.884 -13.684 1.779 1.00 71.00 103 ASN A C 1
ATOM 825 O O . ASN A 1 103 ? 9.402 -13.895 2.874 1.00 71.00 103 ASN A O 1
ATOM 829 N N . ILE A 1 104 ? 8.817 -12.448 1.259 1.00 78.12 104 ILE A N 1
ATOM 830 C CA . ILE A 1 104 ? 9.231 -11.252 2.016 1.00 78.12 104 ILE A CA 1
ATOM 831 C C . ILE A 1 104 ? 8.390 -11.120 3.293 1.00 78.12 104 ILE A C 1
ATOM 833 O O . ILE A 1 104 ? 8.920 -10.767 4.343 1.00 78.12 104 ILE A O 1
ATOM 837 N N . MET A 1 105 ? 7.093 -11.432 3.207 1.00 75.19 105 MET A N 1
ATOM 838 C CA . MET A 1 105 ? 6.182 -11.427 4.346 1.00 75.19 105 MET A CA 1
ATOM 839 C C . MET A 1 105 ? 5.878 -12.859 4.781 1.00 75.19 105 MET A C 1
ATOM 841 O O . MET A 1 105 ? 5.169 -13.592 4.082 1.00 75.19 105 MET A O 1
ATOM 845 N N . LYS A 1 106 ? 6.396 -13.255 5.947 1.00 80.19 106 LYS A N 1
ATOM 846 C CA . LYS A 1 106 ? 6.243 -14.620 6.457 1.00 80.19 106 LYS A CA 1
ATOM 847 C C . LYS A 1 106 ? 4.816 -14.868 6.940 1.00 80.19 106 LYS A C 1
ATOM 849 O O . LYS A 1 106 ? 4.045 -13.939 7.181 1.00 80.19 106 LYS A O 1
ATOM 854 N N . GLU A 1 107 ? 4.465 -16.140 7.107 1.00 77.12 107 GLU A N 1
ATOM 855 C CA . GLU A 1 107 ? 3.144 -16.538 7.609 1.00 77.12 107 GLU A CA 1
ATOM 856 C C . GLU A 1 107 ? 2.867 -15.975 9.003 1.00 77.12 107 GLU A C 1
ATOM 858 O O . GLU A 1 107 ? 1.873 -15.289 9.213 1.00 77.12 107 GLU A O 1
ATOM 863 N N . GLN A 1 108 ? 3.843 -16.133 9.898 1.00 80.06 108 GLN A N 1
ATOM 864 C CA . GLN A 1 108 ? 3.828 -15.588 11.256 1.00 80.06 108 GLN A CA 1
ATOM 865 C C . GLN A 1 108 ? 3.546 -14.077 11.318 1.00 80.06 108 GLN A C 1
ATOM 867 O O . GLN A 1 108 ? 2.896 -13.620 12.255 1.00 80.06 108 GLN A O 1
ATOM 872 N N . ASP A 1 109 ? 4.005 -13.301 10.328 1.00 81.31 109 ASP A N 1
ATOM 873 C CA . ASP A 1 109 ? 3.819 -11.849 10.317 1.00 81.31 109 ASP A CA 1
ATOM 874 C C . ASP A 1 109 ? 2.357 -11.513 9.986 1.00 81.31 109 ASP A C 1
ATOM 876 O O . ASP A 1 109 ? 1.779 -10.605 10.582 1.00 81.31 109 ASP A O 1
ATOM 880 N N . ALA A 1 110 ? 1.730 -12.277 9.083 1.00 80.25 110 ALA A N 1
ATOM 881 C CA . ALA A 1 110 ? 0.313 -12.116 8.765 1.00 80.25 110 ALA A CA 1
ATOM 882 C C . ALA A 1 110 ? -0.588 -12.572 9.913 1.00 80.25 110 ALA A C 1
ATOM 884 O O . ALA A 1 110 ? -1.540 -11.861 10.226 1.00 80.25 110 ALA A O 1
ATOM 885 N N . THR A 1 111 ? -0.281 -13.697 10.567 1.00 82.19 111 THR A N 1
ATOM 886 C CA . THR A 1 111 ? -1.036 -14.167 11.741 1.00 82.19 111 THR A CA 1
ATOM 887 C C . THR A 1 111 ? -0.944 -13.163 12.886 1.00 82.19 111 THR A C 1
ATOM 889 O O . THR A 1 111 ? -1.965 -12.765 13.434 1.00 82.19 111 THR A O 1
ATOM 892 N N . TYR A 1 112 ? 0.257 -12.656 13.186 1.00 83.56 112 TYR A N 1
ATOM 893 C CA . TYR A 1 112 ? 0.440 -11.628 14.212 1.00 83.56 112 TYR A CA 1
ATOM 894 C C .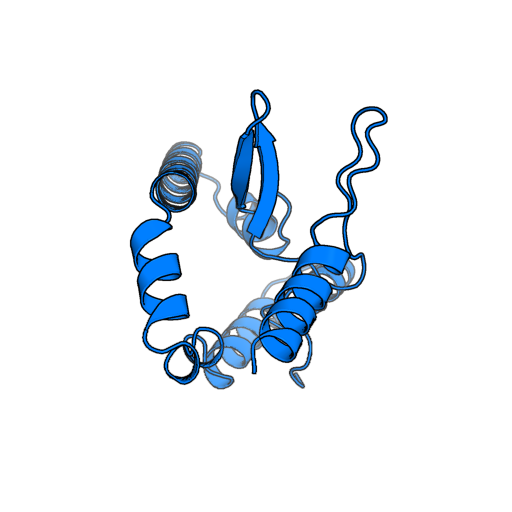 TYR A 1 112 ? -0.388 -10.369 13.923 1.00 83.56 112 TYR A C 1
ATOM 896 O O . TYR A 1 112 ? -1.025 -9.815 14.821 1.00 83.56 112 TYR A O 1
ATOM 904 N N . ILE A 1 113 ? -0.399 -9.911 12.667 1.00 81.75 113 ILE A N 1
ATOM 905 C CA . ILE A 1 113 ? -1.217 -8.765 12.262 1.00 81.75 113 ILE A CA 1
ATOM 906 C C . ILE A 1 113 ? -2.707 -9.102 12.382 1.00 81.75 113 ILE A C 1
ATOM 908 O O . ILE A 1 113 ? -3.458 -8.278 12.896 1.00 81.75 1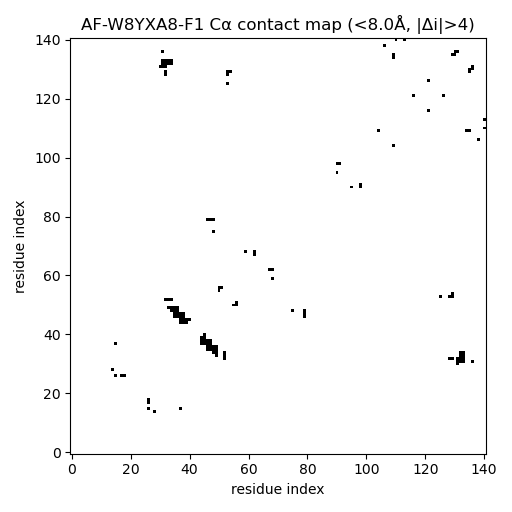13 ILE A O 1
ATOM 912 N N . PHE A 1 114 ? -3.138 -10.291 11.959 1.00 82.31 114 PHE A N 1
ATOM 913 C CA . PHE A 1 114 ? -4.530 -10.730 12.071 1.00 82.31 114 PHE A CA 1
ATOM 914 C C . PHE A 1 114 ? -5.014 -10.729 13.525 1.00 82.31 114 PHE A C 1
ATOM 916 O O . PHE A 1 114 ? -6.039 -10.122 13.831 1.00 82.31 114 PHE A O 1
ATOM 923 N N . ASP A 1 115 ? -4.232 -11.302 14.439 1.00 84.38 115 ASP A N 1
ATOM 924 C CA . ASP A 1 115 ? -4.546 -11.326 15.868 1.00 84.38 115 ASP A CA 1
ATOM 925 C C . ASP A 1 115 ? -4.648 -9.913 16.440 1.00 84.38 115 ASP A C 1
ATOM 927 O O . ASP A 1 115 ? -5.600 -9.584 17.149 1.00 84.38 115 ASP A O 1
ATOM 931 N N . LYS A 1 116 ? -3.706 -9.029 16.084 1.00 82.75 116 LYS A N 1
ATOM 932 C CA . LYS A 1 116 ? -3.765 -7.619 16.489 1.00 82.75 116 LYS A CA 1
ATOM 933 C C . LYS A 1 116 ? -5.013 -6.924 15.963 1.00 82.75 116 LYS A C 1
ATOM 935 O O . LYS A 1 116 ? -5.607 -6.135 16.692 1.00 82.75 116 LYS A O 1
ATOM 940 N N . LEU A 1 117 ? -5.436 -7.222 14.742 1.00 80.50 117 LEU A N 1
ATOM 941 C CA . LEU A 1 117 ? -6.650 -6.647 14.175 1.00 80.50 117 LEU A CA 1
ATOM 942 C C . LEU A 1 117 ? -7.914 -7.176 14.862 1.00 80.50 117 LEU A C 1
ATOM 944 O O . LEU A 1 117 ? -8.817 -6.384 15.093 1.00 80.50 117 LEU A O 1
ATOM 948 N N . ASN A 1 118 ? -7.951 -8.445 15.279 1.00 79.00 118 ASN A N 1
ATOM 949 C CA . ASN A 1 118 ? -9.060 -8.992 16.072 1.00 79.00 118 ASN A CA 1
ATOM 950 C C . ASN A 1 118 ? -9.152 -8.388 17.481 1.00 79.00 118 ASN A C 1
ATOM 952 O O . ASN A 1 118 ? -10.229 -8.364 18.068 1.00 79.00 118 ASN A O 1
ATOM 956 N N . THR A 1 119 ? -8.042 -7.890 18.039 1.00 82.25 119 THR A N 1
ATOM 957 C CA . THR A 1 119 ? -8.080 -7.154 19.318 1.00 82.25 119 THR A CA 1
ATOM 958 C C . THR A 1 119 ? -8.620 -5.732 19.190 1.00 82.25 119 THR A C 1
ATOM 960 O O . THR A 1 119 ? -8.920 -5.098 20.200 1.00 82.25 119 THR A O 1
ATOM 963 N N . LEU A 1 120 ? -8.731 -5.213 17.968 1.00 78.25 120 LEU A N 1
ATOM 964 C CA . LEU A 1 120 ? -9.351 -3.923 17.712 1.00 78.25 120 LEU A CA 1
ATOM 965 C C . LEU A 1 120 ? -10.857 -4.139 17.515 1.00 78.25 120 LEU A C 1
ATOM 967 O O . LEU A 1 120 ? -11.265 -5.063 16.819 1.00 78.25 120 LEU A O 1
ATOM 971 N N . ASP A 1 121 ? -11.677 -3.264 18.098 1.00 77.06 121 ASP A N 1
ATOM 972 C CA . ASP A 1 121 ? -13.132 -3.250 17.893 1.00 77.06 121 ASP A CA 1
ATOM 973 C C . ASP A 1 121 ? -13.450 -2.787 16.459 1.00 77.06 121 ASP A C 1
ATOM 975 O O . ASP A 1 121 ? -13.672 -1.605 16.182 1.00 77.06 121 ASP A O 1
ATOM 979 N N . ILE A 1 122 ? -13.304 -3.712 15.512 1.00 80.38 122 ILE A N 1
ATOM 980 C CA . ILE A 1 122 ? -13.438 -3.492 14.075 1.00 80.38 122 ILE A CA 1
ATOM 981 C C . ILE A 1 122 ? -14.687 -4.213 13.580 1.00 80.38 122 ILE A C 1
ATOM 983 O O . ILE A 1 122 ? -14.956 -5.360 13.932 1.00 80.38 122 ILE A O 1
ATOM 987 N N . ASP A 1 123 ? -15.421 -3.539 12.697 1.00 83.25 123 ASP A N 1
ATOM 988 C CA . ASP A 1 123 ? -16.603 -4.087 12.045 1.00 83.25 123 ASP A CA 1
ATOM 989 C C . ASP A 1 123 ? -16.317 -5.437 11.334 1.00 83.25 123 ASP A C 1
ATOM 991 O O . ASP A 1 123 ? -15.370 -5.539 10.542 1.00 83.25 123 ASP A O 1
ATOM 995 N N . PRO A 1 124 ? -17.155 -6.471 11.532 1.00 79.19 124 PRO A N 1
ATOM 996 C CA . PRO A 1 124 ? -16.985 -7.769 10.876 1.00 79.19 124 PRO A CA 1
ATOM 997 C C . PRO A 1 124 ? -17.001 -7.709 9.340 1.00 79.19 124 PRO A C 1
ATOM 999 O O . PRO A 1 124 ? -16.312 -8.489 8.675 1.00 79.19 124 PRO A O 1
ATOM 1002 N N . GLY A 1 125 ? -17.760 -6.780 8.750 1.00 80.94 125 GLY A N 1
ATOM 1003 C CA . GLY A 1 125 ? -17.781 -6.553 7.304 1.00 80.94 125 GLY A CA 1
ATOM 1004 C C 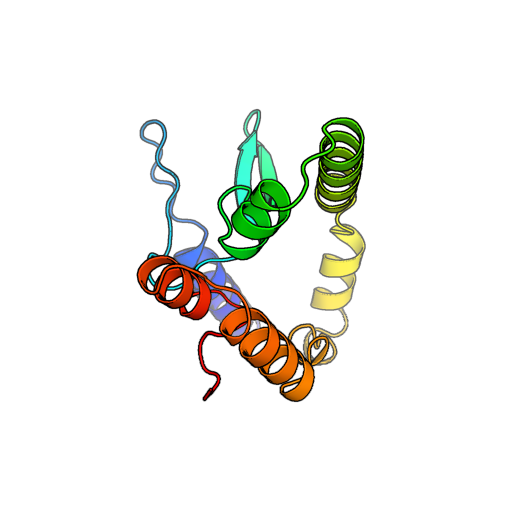. GLY A 1 125 ? -16.445 -6.020 6.785 1.00 80.94 125 GLY A C 1
ATOM 1005 O O . GLY A 1 125 ? -15.965 -6.445 5.727 1.00 80.94 125 GLY A O 1
ATOM 1006 N N . PHE A 1 126 ? -15.794 -5.157 7.563 1.00 81.56 126 PHE A N 1
ATOM 1007 C CA . PHE A 1 126 ? -14.440 -4.696 7.283 1.00 81.56 126 PHE A CA 1
ATOM 1008 C C . PHE A 1 126 ? -13.419 -5.845 7.348 1.00 81.56 126 PHE A C 1
ATOM 1010 O O . PHE A 1 126 ? -12.623 -5.988 6.415 1.00 81.56 126 PHE A O 1
ATOM 1017 N N . ILE A 1 127 ? -13.476 -6.715 8.364 1.00 81.81 127 ILE A N 1
ATOM 1018 C CA . ILE A 1 127 ? -12.596 -7.900 8.466 1.00 81.81 127 ILE A CA 1
ATOM 1019 C C . ILE A 1 127 ? -12.760 -8.801 7.232 1.00 81.81 127 ILE A C 1
ATOM 1021 O O . ILE A 1 127 ? -11.775 -9.205 6.610 1.00 81.81 127 ILE A O 1
ATOM 1025 N N . ALA A 1 128 ? -13.997 -9.040 6.791 1.00 82.75 128 ALA A N 1
ATOM 1026 C CA . ALA A 1 128 ? -14.265 -9.814 5.580 1.00 82.75 128 ALA A CA 1
ATOM 1027 C C . ALA A 1 128 ? -13.693 -9.161 4.305 1.00 82.75 128 ALA A C 1
ATOM 1029 O O . ALA A 1 128 ? -13.299 -9.862 3.370 1.00 82.75 128 ALA A O 1
ATOM 1030 N N . SER A 1 129 ? -13.639 -7.826 4.237 1.00 81.88 129 SER A N 1
ATOM 1031 C CA . SER A 1 129 ? -12.991 -7.106 3.130 1.00 81.88 129 SER A CA 1
ATOM 1032 C C . SER A 1 129 ? -11.467 -7.250 3.160 1.00 81.88 129 SER A C 1
ATOM 1034 O O . SER A 1 129 ? -10.833 -7.371 2.108 1.00 81.88 129 SER A O 1
ATOM 1036 N N . LEU A 1 130 ? -10.887 -7.302 4.360 1.00 83.56 130 LEU A N 1
ATOM 1037 C CA . LEU A 1 130 ? -9.457 -7.434 4.569 1.00 83.56 130 LEU A CA 1
ATOM 1038 C C . LEU A 1 130 ? -8.946 -8.834 4.221 1.00 83.56 130 LEU A C 1
ATOM 1040 O O . LEU A 1 130 ? -7.923 -8.959 3.546 1.00 83.56 130 LEU A O 1
ATOM 1044 N N . LEU A 1 131 ? -9.691 -9.872 4.606 1.00 84.50 131 LEU A N 1
ATOM 1045 C CA . LEU A 1 131 ? -9.381 -11.270 4.284 1.00 84.50 131 LEU A CA 1
ATOM 1046 C C . LEU A 1 131 ? -9.347 -11.545 2.771 1.00 84.50 131 LEU A C 1
ATOM 1048 O O . LEU A 1 131 ? -8.723 -12.501 2.316 1.00 84.50 131 LEU A O 1
ATOM 1052 N N . LYS A 1 132 ? -9.975 -10.682 1.962 1.00 84.88 132 LYS A N 1
ATOM 1053 C CA . LYS A 1 132 ? -9.904 -10.743 0.494 1.00 84.88 132 LYS A CA 1
ATOM 1054 C C . LYS A 1 132 ? -8.625 -10.130 -0.077 1.00 84.88 132 LYS A C 1
ATOM 1056 O O . LYS A 1 132 ? -8.423 -10.222 -1.287 1.00 84.88 132 LYS A O 1
ATOM 1061 N N . SER A 1 133 ? -7.792 -9.469 0.723 1.00 83.25 133 SER A N 1
ATOM 1062 C CA . SER A 1 133 ? -6.571 -8.833 0.221 1.00 83.25 133 SER A CA 1
ATOM 1063 C C . SER A 1 133 ? -5.440 -9.827 -0.035 1.00 83.25 133 SER A C 1
ATOM 1065 O O . SER A 1 133 ? -5.415 -10.915 0.533 1.00 83.25 133 SER A O 1
ATOM 1067 N N . GLU A 1 134 ? -4.478 -9.449 -0.880 1.00 83.00 134 GLU A N 1
ATOM 1068 C CA . GLU A 1 134 ? -3.310 -10.283 -1.231 1.00 83.00 134 GLU A CA 1
ATOM 1069 C C . GLU A 1 134 ? -2.475 -10.720 -0.016 1.00 83.00 134 GLU A C 1
ATOM 1071 O O . GLU A 1 134 ? -1.778 -11.728 -0.089 1.00 83.00 134 GLU A O 1
ATOM 1076 N N . MET A 1 135 ? -2.566 -9.987 1.098 1.00 81.06 135 MET A N 1
ATOM 1077 C CA . MET A 1 135 ? -1.884 -10.313 2.353 1.00 81.06 135 MET A CA 1
ATOM 1078 C C . MET A 1 135 ? -2.472 -11.555 3.042 1.00 81.06 135 MET A C 1
ATOM 1080 O O . MET A 1 135 ? -1.722 -12.318 3.641 1.00 81.06 135 MET A O 1
ATOM 1084 N N . PHE A 1 136 ? -3.790 -11.766 2.944 1.00 80.25 136 PHE A N 1
ATOM 1085 C CA . PHE A 1 136 ? -4.517 -12.819 3.670 1.00 80.25 136 PHE A CA 1
ATOM 1086 C C . PHE A 1 136 ? -5.096 -13.893 2.731 1.00 80.25 136 PHE A C 1
ATOM 1088 O O . PHE A 1 136 ? -5.380 -15.015 3.143 1.00 80.25 136 PHE A O 1
ATOM 1095 N N . LYS A 1 137 ? -5.262 -13.601 1.438 1.00 75.69 137 LYS A N 1
ATOM 1096 C CA . LYS A 1 137 ? -5.866 -14.548 0.499 1.00 75.69 137 LYS A CA 1
ATOM 1097 C C . LYS A 1 137 ? -5.006 -15.810 0.347 1.00 75.69 137 LYS A C 1
ATOM 1099 O O . LYS A 1 137 ? -3.876 -15.745 -0.128 1.00 75.69 137 LYS A O 1
ATOM 1104 N N . GLY A 1 138 ? -5.600 -16.967 0.652 1.00 66.88 138 GLY A N 1
ATOM 1105 C CA . GLY A 1 138 ? -4.959 -18.282 0.526 1.00 66.88 138 GLY A CA 1
ATOM 1106 C C . GLY A 1 138 ? -4.163 -18.726 1.756 1.00 66.88 138 GLY A C 1
ATOM 1107 O O . GLY A 1 138 ? -3.492 -19.750 1.679 1.00 66.88 138 GLY A O 1
ATOM 1108 N N . ARG A 1 139 ? -4.246 -17.971 2.856 1.00 74.38 139 ARG A N 1
ATOM 1109 C CA . ARG A 1 139 ? -3.713 -18.319 4.176 1.00 74.38 139 ARG A CA 1
ATOM 1110 C C . ARG A 1 139 ? -4.862 -18.776 5.084 1.00 74.38 139 ARG A C 1
ATOM 1112 O O . ARG A 1 139 ? -5.983 -18.281 4.940 1.00 74.38 139 ARG A O 1
ATOM 1119 N N . GLU A 1 140 ? -4.600 -19.740 5.960 1.00 64.12 140 GLU A N 1
ATOM 1120 C CA . GLU A 1 140 ? -5.564 -20.202 6.968 1.00 64.12 140 GLU A CA 1
ATOM 1121 C C . GLU A 1 140 ? -5.318 -19.414 8.263 1.00 64.12 140 GLU A C 1
ATOM 1123 O O . GLU A 1 140 ? -4.198 -19.415 8.773 1.00 64.12 140 GLU A O 1
ATOM 1128 N N . PHE A 1 141 ? -6.345 -18.711 8.752 1.00 61.31 141 PHE A N 1
ATOM 1129 C CA . PHE A 1 141 ? -6.321 -17.921 9.990 1.00 61.31 141 PHE A CA 1
ATOM 1130 C C . PHE A 1 141 ? -7.310 -18.487 11.001 1.00 61.31 141 PHE A C 1
ATOM 1132 O O . PHE A 1 141 ? -8.407 -18.906 10.559 1.00 61.31 141 PHE A O 1
#

Secondary structure (DSSP, 8-state):
-HHHHHHHHHHHHHHH----SSSS-----TT-B-SEEEEEETTEEEEEE-TT-HHHHHHHHH---HHHHHHHHHHHHHHHHT--HHHHHHHHHH-GGG---GGGS-HHHHHHHHHHHHTS---HHHHHHHTTBTTTTT---

Mean predicted aligned error: 11.12 Å

=== Feature glossary ===
The record interleaves many kinds of information about one protein. Here is each kind framed as the question it answers.

Q: What does the local fold look like, residue by residue?
A: The Foldseek 3Di string encodes local tertiary geometry as a 20-letter alphabet — one character per residue — derived from the relative positions of nearby Cα atoms. Unlike the amino-acid sequence, 3Di is a direct function of the 3D structure, so two proteins with the same fold have similar 3Di strings even at low sequence identity.

Q: Which residues are in helices, strands, or loops?
A: The SS8 string is DSSP's per-residue secondary-structure call. α-helix (H) means an i→i+4 H-bond ladder; β-strand (E) means the residue participates in a β-sheet; 3₁₀ (G) and π (I) are tighter and wider helices; T/S are turns/bends; '-' is loop.

Q: How big and how compact is the whole molecule?
A: Radius of gyration (Rg) is the root-mean-square distance of Cα atoms from their centroid — a single number for overall size and compactness. A globular domain of N residues has Rg ≈ 2.2·N^0.38 Å; an extended or disordered chain has a much larger Rg. The Cα contact count is the number of residue pairs whose Cα atoms are within 8 Å and are more than four positions apart in sequence — a standard proxy for tertiary packing density. The bounding box is the smallest axis-aligned box enclosing all Cα atoms.

Q: Where is each backbone atom in 3D?
A: Structure coordinates are given as an mmCIF _atom_site loop: one row per atom with element, residue name, chain id, sequence number, and x/y/z position in Å. Only the four main-chain atoms per residue are included here; side chains are omitted to keep the record compact.

Q: What is the amino-acid chain?
A: Primary structure: the covalent order of the twenty standard amino acids along the backbone. Two proteins with the same sequence will (almost always) fold to the same structure; two with 30% identity often share a fold but not the details.

Q: What if only a Cα trace is available?
A: Three-state secondary structure (P-SEA) collapses the eight DSSP classes into helix (a), strand (b), and coil (c). P-SEA assigns these from Cα geometry alone — distances and angles — without requiring backbone oxygens, so it works on any Cα trace.

Q: What family and function is it annotated with?
A: Database cross-references. InterPro integrates a dozen domain/family signature databases into unified entries with residue-range hits. GO terms attach function/process/location labels with evidence codes. CATH codes position the fold in a four-level structural taxonomy. Organism is the NCBI-taxonomy species name.

Q: How confident is the AlphaFold model at each residue?
A: pLDDT is the predicted lDDT-Cα score: AlphaFold's confidence that the local environment of each residue (all inter-atomic distances within 15 Å) is correctly placed. It is a per-residue number between 0 and 100, with higher meaning more reliable.

Q: How mobile is each atom in the crystal?
A: B-factor (Debye–Waller factor) reflects atomic displacement in the crystal lattice. It is an experimental observable (units Å²), not a prediction; low values mean the atom is pinned down, high values mean it moves or is heterogeneous across the crystal.

Q: Which residues are buried vs exposed?
A: SASA measures how much of the protein is reachable by solvent. It is computed by rolling a water-sized probe over the atomic surface and summing the exposed area (Å²). Per-residue SASA distinguishes core (buried, low SASA) from surface (exposed, high SASA) residues; total SASA is a whole-molecule size measure.

Q: What do the diagnostic plots show?
A: Plot images: a contact map (which residues are close in 3D, as an N×N binary image), a Ramachandran scatter (backbone torsion angles, revealing secondary-structure composition at a gla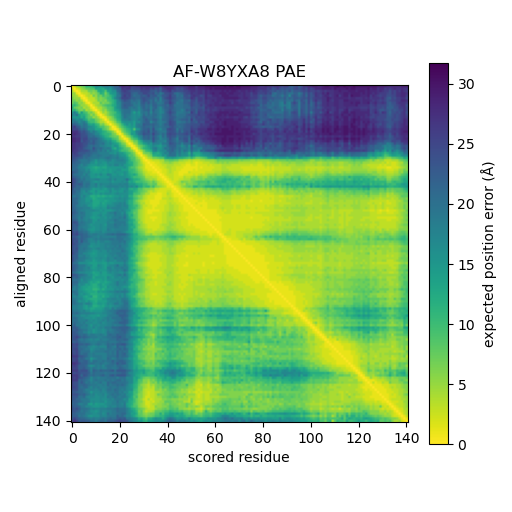nce), and — for AlphaFold structures — a PAE heatmap (pairwise prediction confidence).

Q: What known structures does this most resemble?
A: The Foldseek neighbor list gives the closest experimentally determined structures in the PDB, ranked by structural alignment. TM-score near 1 means near-identical fold; near 0.3 means only rough topology match. This is how one finds what a novel AlphaFold prediction most resembles in the solved-structure universe.

Q: Are the domains correctly placed relative to each other?
A: Predicted aligned error is AlphaFold's pairw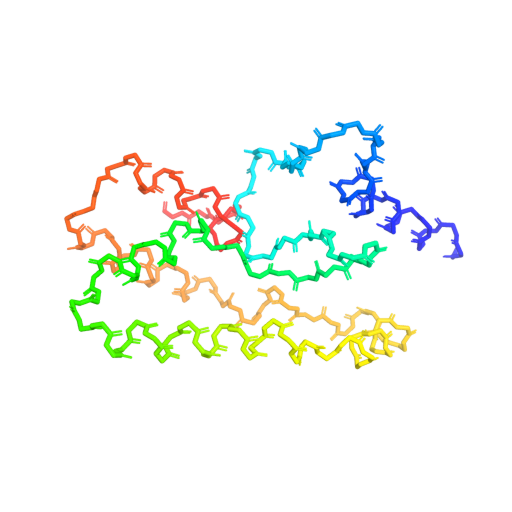ise confidence. Unlike pLDDT (per-residue), PAE is per-residue-pair and captures whether two parts of the structure are correctly placed relative to each other. Units are ångströms of expected positional error.

Q: What do the rendered images show?
A: Structure images are PyMOL renders from six orthogonal camera directions. Cartoon representation draws helices as coils and strands as arrows; sticks shows the backbone as bonds; surface shows the solvent-excluded envelope. Rainbow coloring maps sequence position to hue (blue→red, N→C); chain coloring assigns a distinct color per polypeptide.

Q: What are the backbone torsion angles?
A: φ (phi) and ψ (psi) are the two rotatable backbone dihedrals per residue: φ is the C(i-1)–N–Cα–C torsion, ψ is the N–Cα–C–N(i+1) torsion, both in degrees on (−180°, 180°]. α-helical residues cluster near (−60°, −45°); β-strand residues near (−120°, +130°). A Ramachandran plot is simply a scatter of (φ, ψ) for every residue.